Protein AF-A0A6V7KAU5-F1 (afdb_monomer_lite)

Secondary structure (DSSP, 8-state):
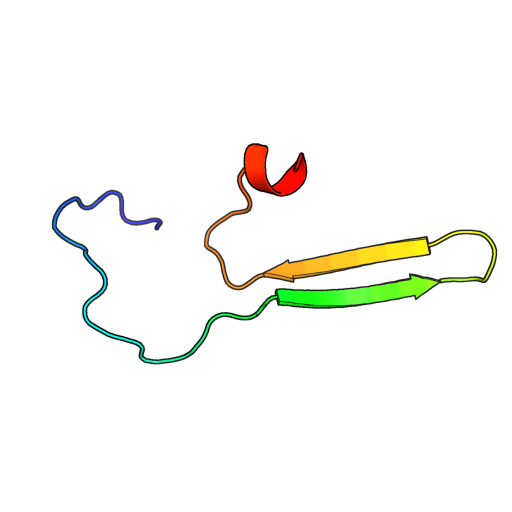--S--TT------SS---EEEEEEE-SS-EEEEEEESSS---HHHHH-

InterPro domains:
  IPR031329 Neutral/alkaline non-lysosomal ceramidase, N-terminal [PF04734] (1-47)

Structure (mmCIF, N/CA/C/O backbone):
data_AF-A0A6V7KAU5-F1
#
_entry.id   AF-A0A6V7KAU5-F1
#
loop_
_atom_site.group_PDB
_atom_site.id
_atom_site.type_symbol
_atom_site.label_atom_id
_atom_site.label_alt_id
_atom_site.label_comp_id
_atom_site.label_asym_id
_atom_site.label_entity_id
_atom_site.label_seq_id
_atom_site.pdbx_PDB_ins_code
_atom_site.Cartn_x
_atom_site.Cartn_y
_atom_site.Cartn_z
_atom_site.occupancy
_atom_site.B_iso_or_equiv
_atom_site.auth_seq_id
_atom_site.auth_comp_id
_atom_site.auth_asym_id
_atom_site.auth_atom_id
_atom_site.pdbx_PDB_model_num
ATOM 1 N N . MET A 1 1 ? 7.208 2.057 -9.041 1.00 93.12 1 MET A N 1
ATOM 2 C CA . MET A 1 1 ? 6.200 2.641 -9.954 1.00 93.12 1 MET A CA 1
ATOM 3 C C . MET A 1 1 ? 6.265 4.154 -9.850 1.00 93.12 1 MET A C 1
ATOM 5 O O . MET A 1 1 ? 6.417 4.637 -8.740 1.00 93.12 1 MET A O 1
ATOM 9 N N . GLY A 1 2 ? 6.211 4.879 -10.970 1.00 96.38 2 GLY A N 1
ATOM 10 C CA . GLY A 1 2 ? 6.245 6.351 -10.986 1.00 96.38 2 GLY A CA 1
ATOM 11 C C . GLY A 1 2 ? 7.066 6.925 -12.143 1.00 96.38 2 GLY A C 1
ATOM 12 O O . GLY A 1 2 ? 6.553 7.705 -12.929 1.00 96.38 2 GLY A O 1
ATOM 13 N N . TYR A 1 3 ? 8.307 6.465 -12.319 1.00 97.44 3 TYR A N 1
ATOM 14 C CA . TYR A 1 3 ? 9.242 7.048 -13.294 1.00 97.44 3 TYR A CA 1
ATOM 15 C C . TYR A 1 3 ? 9.008 6.673 -14.767 1.00 97.44 3 TYR A C 1
ATOM 17 O O . TYR A 1 3 ? 9.755 7.137 -15.620 1.00 97.44 3 TYR A O 1
ATOM 25 N N . ALA A 1 4 ? 8.029 5.813 -15.076 1.00 97.38 4 ALA A N 1
ATOM 26 C CA . ALA A 1 4 ? 7.732 5.347 -16.440 1.00 97.38 4 ALA A CA 1
ATOM 27 C C . ALA A 1 4 ? 8.970 4.855 -17.236 1.00 97.38 4 ALA A C 1
ATOM 29 O O . ALA A 1 4 ? 9.051 5.013 -18.451 1.00 97.38 4 ALA A O 1
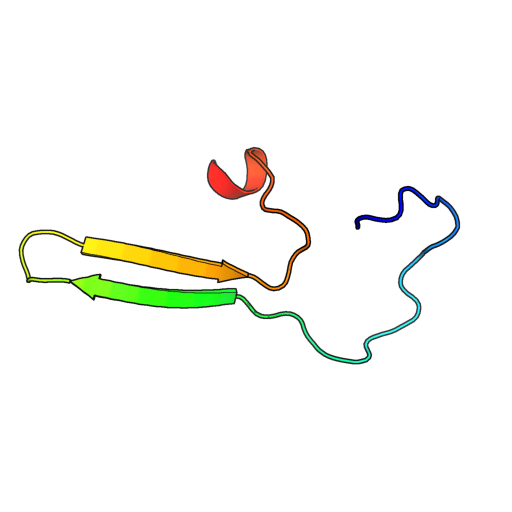ATOM 30 N N . LYS A 1 5 ? 9.947 4.256 -16.542 1.00 98.06 5 LYS A N 1
ATOM 31 C CA . LYS A 1 5 ? 11.237 3.832 -17.096 1.00 98.06 5 LYS A CA 1
ATOM 32 C C . LYS A 1 5 ? 11.335 2.301 -17.128 1.00 98.06 5 LYS A C 1
ATOM 34 O O . LYS A 1 5 ? 11.339 1.659 -16.081 1.00 98.06 5 LYS A O 1
ATOM 39 N N . MET A 1 6 ? 11.410 1.722 -18.328 1.00 97.25 6 MET A N 1
ATOM 40 C CA . MET A 1 6 ? 11.250 0.273 -18.561 1.00 97.25 6 MET A CA 1
ATOM 41 C C . MET A 1 6 ? 12.369 -0.599 -17.976 1.00 97.25 6 MET A C 1
ATOM 43 O O . MET A 1 6 ? 12.138 -1.734 -17.560 1.00 97.25 6 MET A O 1
ATOM 47 N N . ASP A 1 7 ? 13.589 -0.080 -17.938 1.00 97.62 7 ASP A N 1
ATOM 48 C CA . ASP A 1 7 ? 14.770 -0.734 -17.374 1.00 97.62 7 ASP A CA 1
ATOM 49 C C . ASP A 1 7 ? 14.866 -0.581 -15.846 1.00 97.62 7 ASP A C 1
ATOM 51 O O . ASP A 1 7 ? 15.697 -1.233 -15.216 1.00 97.62 7 ASP A O 1
ATOM 55 N N . GLN A 1 8 ? 13.994 0.215 -15.214 1.00 98.12 8 GLN A N 1
ATOM 56 C CA . GLN A 1 8 ? 13.981 0.381 -13.762 1.00 98.12 8 GLN A CA 1
ATOM 57 C C . GLN A 1 8 ? 13.244 -0.776 -13.071 1.00 98.12 8 GLN A C 1
ATOM 59 O O . GLN A 1 8 ? 12.067 -0.687 -12.715 1.00 98.12 8 GLN A O 1
ATOM 64 N N . LYS A 1 9 ? 13.969 -1.872 -12.853 1.00 97.12 9 LYS A N 1
ATOM 65 C CA . LYS A 1 9 ? 13.488 -3.064 -12.141 1.00 97.12 9 LYS A CA 1
ATOM 66 C C . LYS A 1 9 ? 13.974 -3.075 -10.689 1.00 97.12 9 LYS A C 1
ATOM 68 O O . LYS A 1 9 ? 15.025 -2.522 -10.373 1.00 97.12 9 LYS A O 1
ATOM 73 N N . GLY A 1 10 ? 13.208 -3.709 -9.799 1.00 95.12 10 GLY A N 1
ATOM 74 C CA . GLY A 1 10 ? 13.626 -3.911 -8.409 1.00 95.12 10 GLY A CA 1
ATOM 75 C C . GLY A 1 10 ? 14.847 -4.830 -8.337 1.00 95.12 10 GLY A C 1
ATOM 76 O O . GLY A 1 10 ? 14.825 -5.915 -8.909 1.00 95.12 10 GLY A O 1
ATOM 77 N N . ALA A 1 11 ? 15.897 -4.398 -7.639 1.00 97.50 11 ALA A N 1
ATOM 78 C CA . ALA A 1 11 ? 17.163 -5.133 -7.508 1.00 97.50 11 ALA A CA 1
ATOM 79 C C . ALA A 1 11 ? 17.453 -5.594 -6.065 1.00 97.50 11 ALA A C 1
ATOM 81 O O . ALA A 1 11 ? 18.545 -6.059 -5.756 1.00 97.50 11 ALA A O 1
ATOM 82 N N . GLY A 1 12 ? 16.485 -5.432 -5.166 1.00 97.62 12 GLY A N 1
ATOM 83 C CA . GLY A 1 12 ? 16.623 -5.691 -3.738 1.00 97.62 12 GLY A CA 1
ATOM 84 C C . GLY A 1 12 ? 15.677 -4.806 -2.933 1.00 97.62 12 GLY A C 1
ATOM 85 O O . GLY A 1 12 ? 14.888 -4.048 -3.501 1.00 97.62 12 GLY A O 1
ATOM 86 N N . LEU A 1 13 ? 15.759 -4.903 -1.607 1.00 97.44 13 LEU A N 1
ATOM 87 C CA . LEU A 1 13 ? 14.982 -4.082 -0.682 1.00 97.44 13 LEU A CA 1
ATOM 88 C C . LEU A 1 13 ? 15.931 -3.228 0.149 1.00 97.44 13 LEU A C 1
ATOM 90 O O . LEU A 1 13 ? 16.789 -3.763 0.844 1.00 97.44 13 LEU A O 1
ATOM 94 N N . HIS A 1 14 ? 15.752 -1.910 0.098 1.00 97.75 14 HIS A N 1
ATOM 95 C CA . HIS A 1 14 ? 16.378 -1.022 1.074 1.00 97.75 14 HIS A CA 1
ATOM 96 C C . HIS A 1 14 ? 15.575 -1.022 2.381 1.00 97.75 14 HIS A C 1
ATOM 98 O O . HIS A 1 14 ? 16.121 -1.240 3.455 1.00 97.75 14 HIS A O 1
ATOM 104 N N . LEU A 1 15 ? 14.255 -0.857 2.264 1.00 98.12 15 LEU A N 1
ATOM 105 C CA . LEU A 1 15 ? 13.277 -0.953 3.344 1.00 98.12 15 LEU A CA 1
ATOM 106 C C . LEU A 1 15 ? 12.060 -1.752 2.856 1.00 98.12 15 LEU A C 1
ATOM 108 O O . LEU A 1 15 ? 11.890 -1.985 1.656 1.00 98.12 15 LEU A O 1
ATOM 112 N N . ARG A 1 16 ? 11.215 -2.183 3.795 1.00 98.19 16 ARG A N 1
ATOM 113 C CA . ARG A 1 16 ? 9.892 -2.750 3.495 1.00 98.19 16 ARG A CA 1
ATOM 114 C C . ARG A 1 16 ? 8.885 -1.620 3.269 1.00 98.19 16 ARG A C 1
ATOM 116 O O . ARG A 1 16 ? 9.077 -0.529 3.791 1.00 98.19 16 ARG A O 1
ATOM 123 N N . THR A 1 17 ? 7.819 -1.915 2.533 1.00 97.44 17 THR A N 1
ATOM 124 C CA . THR A 1 17 ? 6.639 -1.054 2.425 1.00 97.44 17 THR A CA 1
ATOM 125 C C . THR A 1 17 ? 5.587 -1.472 3.446 1.00 97.44 17 THR A C 1
ATOM 127 O O . THR A 1 17 ? 5.433 -2.662 3.736 1.00 97.44 17 THR A O 1
ATOM 130 N N . PHE A 1 18 ? 4.846 -0.505 3.978 1.00 98.19 18 PHE A N 1
ATOM 131 C CA . PHE A 1 18 ? 3.786 -0.743 4.954 1.00 98.19 18 PHE A CA 1
ATOM 132 C C . PHE A 1 18 ? 2.452 -0.115 4.537 1.00 98.19 18 PHE A C 1
ATOM 134 O O . PHE A 1 18 ? 2.402 0.917 3.864 1.00 98.19 18 PHE A O 1
ATOM 141 N N . ALA A 1 19 ? 1.366 -0.730 5.007 1.00 97.75 19 ALA A N 1
ATOM 142 C CA . ALA A 1 19 ? 0.043 -0.125 5.083 1.00 97.75 19 ALA A CA 1
ATOM 143 C C . ALA A 1 19 ? -0.270 0.151 6.556 1.00 97.75 19 ALA A C 1
ATOM 145 O O . ALA A 1 19 ? -0.108 -0.726 7.405 1.00 97.75 19 ALA A O 1
ATOM 146 N N . ARG A 1 20 ? -0.675 1.380 6.868 1.00 98.25 20 ARG A N 1
ATOM 147 C CA . ARG A 1 20 ? -0.965 1.838 8.228 1.00 98.25 20 ARG A CA 1
ATOM 148 C C . ARG A 1 20 ? -2.399 2.336 8.287 1.00 98.25 20 ARG A C 1
ATOM 150 O O . ARG A 1 20 ? -2.741 3.308 7.615 1.00 98.25 20 ARG A O 1
ATOM 157 N N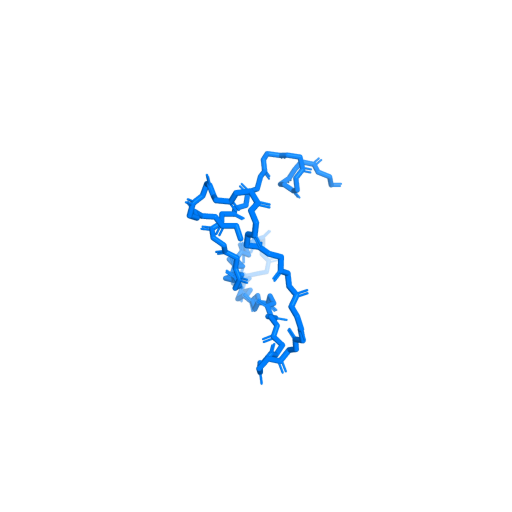 . SER A 1 21 ? -3.226 1.658 9.074 1.00 98.19 21 SER A N 1
ATOM 158 C CA . SER A 1 21 ? -4.637 1.986 9.267 1.00 98.19 21 SER A CA 1
ATOM 159 C C . SER A 1 21 ? -4.849 2.831 10.516 1.00 98.19 21 SER A C 1
ATOM 161 O O . SER A 1 21 ? -4.327 2.516 11.585 1.00 98.19 21 SER A O 1
ATOM 163 N N . PHE A 1 22 ? -5.689 3.845 10.383 1.00 98.38 22 PHE A N 1
ATOM 164 C CA . PHE A 1 22 ? -6.171 4.703 11.451 1.00 98.38 22 PHE A CA 1
ATOM 165 C C . PHE A 1 22 ? -7.682 4.521 11.507 1.00 98.38 22 PHE A C 1
ATOM 167 O O . PHE A 1 22 ? -8.385 4.829 10.543 1.00 98.38 22 PHE A O 1
ATOM 174 N N . ILE A 1 23 ? -8.158 3.946 12.606 1.00 98.25 23 ILE A N 1
ATOM 175 C CA . ILE A 1 23 ? -9.567 3.613 12.798 1.00 98.25 23 ILE A CA 1
ATOM 176 C C . ILE A 1 23 ? -10.158 4.655 13.737 1.00 98.25 23 ILE A C 1
ATOM 178 O O . ILE A 1 23 ? -9.628 4.877 14.825 1.00 98.25 23 ILE A O 1
ATOM 182 N N . VAL A 1 24 ? -11.242 5.281 13.295 1.00 98.31 24 VAL A N 1
ATOM 183 C CA . VAL A 1 24 ? -12.071 6.181 14.094 1.00 98.31 24 VAL A CA 1
ATOM 184 C C . VAL A 1 24 ? -13.448 5.538 14.182 1.00 98.31 24 VAL A C 1
ATOM 186 O O . VAL A 1 24 ? -14.045 5.213 13.158 1.00 98.31 24 VAL A O 1
ATOM 189 N N . ASP A 1 25 ? -13.905 5.288 15.400 1.00 98.19 25 ASP A N 1
ATOM 190 C CA . ASP A 1 25 ? -15.137 4.558 15.689 1.00 98.19 25 ASP A CA 1
ATOM 191 C C . ASP A 1 25 ? -15.801 5.215 16.899 1.00 98.19 25 ASP A C 1
ATOM 193 O O . ASP A 1 25 ? -15.130 5.442 17.912 1.00 98.19 25 ASP A O 1
ATOM 197 N N . ASP A 1 26 ? -17.078 5.565 16.772 1.00 97.50 26 ASP A N 1
ATOM 198 C CA . ASP A 1 26 ? -17.879 6.172 17.840 1.00 97.50 26 ASP A CA 1
ATOM 199 C C . ASP A 1 26 ? -18.904 5.204 18.461 1.00 97.50 26 ASP A C 1
ATOM 201 O O . ASP A 1 26 ? -19.610 5.573 19.399 1.00 97.50 26 ASP A O 1
ATOM 205 N N . GLY A 1 27 ? -18.937 3.948 18.000 1.00 97.38 27 GLY A N 1
ATOM 206 C CA . GLY A 1 27 ? -19.880 2.915 18.424 1.00 97.38 27 GLY A CA 1
ATOM 207 C C . GLY A 1 27 ? -21.122 2.776 17.537 1.00 97.38 27 GLY A C 1
ATOM 208 O O . GLY A 1 27 ? -21.800 1.752 17.639 1.00 97.38 27 GLY A O 1
ATOM 209 N N . GLU A 1 28 ? -21.400 3.738 16.652 1.00 98.06 28 GLU A N 1
ATOM 210 C CA . GLU A 1 28 ? -22.491 3.687 15.666 1.00 98.06 28 GLU A CA 1
ATOM 211 C C . GLU A 1 28 ? -21.943 3.638 14.232 1.00 98.06 28 GLU A C 1
ATOM 213 O O . GLU A 1 28 ? -22.375 2.807 13.426 1.00 98.06 28 GLU A O 1
ATOM 218 N N . GLU A 1 29 ? -20.942 4.468 13.929 1.00 97.88 29 GLU A N 1
ATOM 219 C CA . GLU A 1 29 ? -20.277 4.551 12.634 1.00 97.88 29 GLU A CA 1
ATOM 220 C C . GLU A 1 29 ? -18.763 4.328 12.751 1.00 97.88 29 GLU A C 1
ATOM 222 O O . GLU A 1 29 ? -18.097 4.693 13.722 1.00 97.88 29 GLU A O 1
ATOM 227 N N . ARG A 1 30 ? -18.184 3.733 11.700 1.00 98.00 30 ARG A N 1
ATOM 228 C CA . ARG A 1 30 ? -16.741 3.508 11.600 1.00 98.00 30 ARG A CA 1
ATOM 229 C C . ARG A 1 30 ? -16.171 4.143 10.347 1.00 98.00 30 ARG A C 1
ATOM 231 O O . ARG 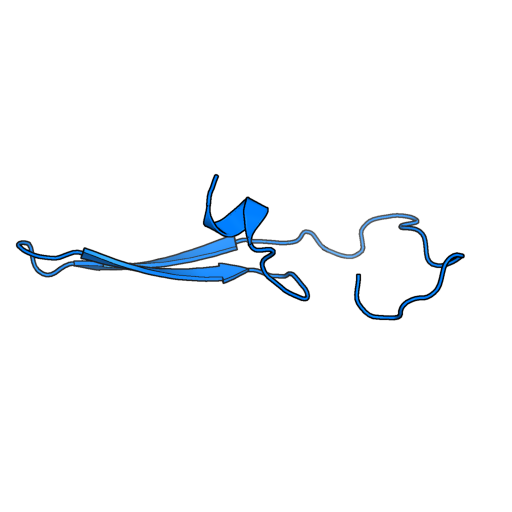A 1 30 ? -16.552 3.805 9.227 1.00 98.00 30 ARG A O 1
ATOM 238 N N . PHE A 1 31 ? -15.146 4.957 10.548 1.00 97.88 31 PHE A N 1
ATOM 239 C CA . PHE A 1 31 ? -14.302 5.496 9.497 1.00 97.88 31 PHE A CA 1
ATOM 240 C C . PHE A 1 31 ? -12.898 4.891 9.578 1.00 97.88 31 PHE A C 1
ATOM 242 O O . PHE A 1 31 ? -12.290 4.801 10.646 1.00 97.88 31 PHE A O 1
ATOM 249 N N . VAL A 1 32 ? -12.357 4.484 8.429 1.00 98.06 32 VAL A N 1
ATOM 250 C CA . VAL A 1 32 ? -10.996 3.950 8.336 1.00 98.06 32 VAL A CA 1
ATOM 251 C C . VAL A 1 32 ? -10.219 4.731 7.290 1.00 98.06 32 VAL A C 1
ATOM 253 O O . VAL A 1 32 ? -10.554 4.716 6.106 1.00 98.06 32 VAL A O 1
ATOM 256 N N . PHE A 1 33 ? -9.138 5.369 7.727 1.00 97.81 33 PHE A N 1
ATOM 257 C CA . PHE A 1 33 ? -8.135 5.945 6.841 1.00 97.81 33 PHE A CA 1
ATOM 258 C C . PHE A 1 33 ? -6.924 5.018 6.773 1.00 97.81 33 PHE A C 1
ATOM 260 O O . PHE A 1 33 ? -6.388 4.611 7.802 1.00 97.81 33 PHE A O 1
ATOM 267 N N . VAL A 1 34 ? -6.466 4.689 5.566 1.00 97.75 34 VAL A N 1
ATOM 268 C CA . VAL A 1 34 ? -5.277 3.854 5.369 1.00 97.75 34 VAL A CA 1
ATOM 269 C C . VAL A 1 34 ? -4.234 4.643 4.593 1.00 97.75 34 VAL A C 1
ATOM 271 O O . VAL A 1 34 ? -4.446 5.006 3.439 1.00 97.75 34 VAL A O 1
ATOM 274 N N . SER A 1 35 ? -3.088 4.878 5.228 1.00 97.62 35 SER A N 1
ATOM 275 C CA . SER A 1 35 ? -1.895 5.393 4.561 1.00 97.62 35 SER A CA 1
ATOM 276 C C . SER A 1 35 ? -1.052 4.222 4.070 1.00 97.62 35 SER A C 1
ATOM 278 O O . SER A 1 35 ? -0.743 3.308 4.837 1.00 97.62 35 SER A O 1
ATOM 280 N N . VAL A 1 36 ? -0.685 4.228 2.791 1.00 97.38 36 VAL A N 1
ATOM 281 C CA . VAL A 1 36 ? 0.068 3.141 2.157 1.00 97.38 36 VAL A CA 1
ATOM 282 C C . VAL A 1 36 ? 1.323 3.709 1.519 1.00 97.38 36 VAL A C 1
ATOM 284 O O . VAL 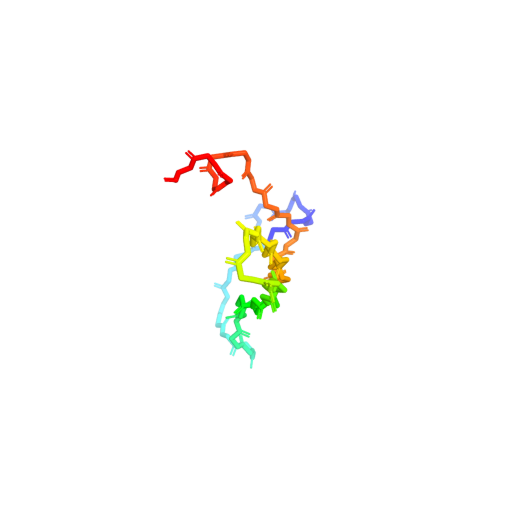A 1 36 ? 1.265 4.700 0.796 1.00 97.38 36 VAL A O 1
ATOM 287 N N . GLU A 1 37 ? 2.456 3.047 1.737 1.00 97.69 37 GLU A N 1
ATOM 288 C CA . GLU A 1 37 ? 3.724 3.362 1.073 1.00 97.69 37 GLU A CA 1
ATOM 289 C C . GLU A 1 37 ? 3.731 2.817 -0.360 1.00 97.69 37 GLU A C 1
ATOM 291 O O . GLU A 1 37 ? 4.446 1.879 -0.714 1.00 97.69 37 GLU A O 1
ATOM 296 N N . SER A 1 38 ? 2.886 3.417 -1.190 1.00 95.25 38 SER A N 1
ATOM 297 C CA . SER A 1 38 ? 2.793 3.193 -2.626 1.00 95.25 38 SER A CA 1
ATOM 298 C C . SER A 1 38 ? 2.728 4.545 -3.323 1.00 95.25 38 SER A C 1
ATOM 300 O O . SER A 1 38 ? 2.298 5.533 -2.735 1.00 95.25 38 SER A O 1
ATOM 302 N N . ALA A 1 39 ? 3.124 4.587 -4.595 1.00 95.56 39 ALA A N 1
ATOM 303 C CA . ALA A 1 39 ? 2.948 5.787 -5.404 1.00 95.56 39 ALA A CA 1
ATOM 304 C C . ALA A 1 39 ? 1.466 6.180 -5.479 1.00 95.56 39 ALA A C 1
ATOM 306 O O . ALA A 1 39 ? 1.146 7.338 -5.271 1.00 95.56 39 ALA A O 1
ATOM 307 N N . MET A 1 40 ? 0.583 5.207 -5.737 1.00 95.56 40 MET A N 1
ATOM 308 C CA . MET A 1 40 ? -0.870 5.380 -5.839 1.00 95.56 40 MET A CA 1
ATOM 309 C C . MET A 1 40 ? -1.598 4.108 -5.372 1.00 95.56 40 MET A C 1
ATOM 311 O O . MET A 1 40 ? -0.989 3.035 -5.281 1.00 95.56 40 MET A O 1
ATOM 315 N N . ILE A 1 41 ? -2.913 4.210 -5.161 1.00 96.00 41 ILE A N 1
ATOM 316 C CA . ILE A 1 41 ? -3.826 3.066 -5.020 1.00 96.00 41 ILE A CA 1
ATOM 317 C C . ILE A 1 41 ? -4.628 2.930 -6.315 1.00 96.00 41 ILE A C 1
ATOM 319 O O . ILE A 1 41 ? -5.378 3.832 -6.683 1.00 96.00 41 ILE A O 1
ATOM 323 N N . GLY A 1 42 ? -4.434 1.818 -7.026 1.00 94.44 42 GLY A N 1
ATOM 324 C CA . GLY A 1 42 ? -5.188 1.520 -8.245 1.00 94.44 42 GLY A CA 1
ATOM 325 C C . GLY A 1 42 ? -6.661 1.237 -7.946 1.00 94.44 42 GLY A C 1
ATOM 326 O O . GLY A 1 42 ? -6.995 0.767 -6.858 1.00 94.44 42 GLY A O 1
ATOM 327 N N . HIS A 1 43 ? -7.543 1.490 -8.918 1.00 95.56 43 HIS A N 1
ATOM 328 C CA . HIS A 1 43 ? -8.979 1.230 -8.762 1.00 95.56 43 HIS A CA 1
ATOM 329 C C . HIS A 1 43 ? -9.271 -0.238 -8.425 1.00 95.56 43 HIS A C 1
ATOM 331 O O . HIS A 1 43 ? -10.078 -0.503 -7.537 1.00 95.56 43 HIS A O 1
ATOM 337 N N . ASP A 1 44 ? -8.548 -1.166 -9.051 1.00 94.44 44 ASP A N 1
ATOM 338 C CA . ASP A 1 44 ? -8.691 -2.603 -8.800 1.00 94.44 44 ASP A CA 1
ATOM 339 C C . ASP A 1 44 ? -8.296 -2.979 -7.367 1.00 94.44 44 ASP A C 1
ATOM 341 O O . ASP A 1 44 ? -8.921 -3.839 -6.765 1.00 94.44 44 ASP A O 1
ATOM 345 N N . ILE A 1 45 ? -7.310 -2.288 -6.780 1.00 93.06 45 ILE A N 1
ATOM 346 C CA . ILE A 1 45 ? -6.917 -2.497 -5.377 1.00 93.06 45 ILE A CA 1
ATOM 347 C C . ILE A 1 45 ? -7.969 -1.932 -4.421 1.00 93.06 45 ILE A C 1
ATOM 349 O O . ILE A 1 45 ? -8.213 -2.513 -3.373 1.00 93.06 45 ILE A O 1
ATOM 353 N N . ARG A 1 46 ? -8.589 -0.795 -4.763 1.00 92.50 46 ARG A N 1
ATOM 354 C CA . ARG A 1 46 ? -9.675 -0.210 -3.962 1.00 92.50 46 ARG A CA 1
ATOM 355 C C . ARG A 1 46 ? -10.937 -1.083 -3.979 1.00 92.50 46 ARG A C 1
ATOM 357 O O . ARG A 1 46 ? -11.684 -1.057 -3.008 1.00 92.50 46 ARG A O 1
ATOM 364 N N . SER A 1 47 ? -11.214 -1.730 -5.108 1.00 93.31 47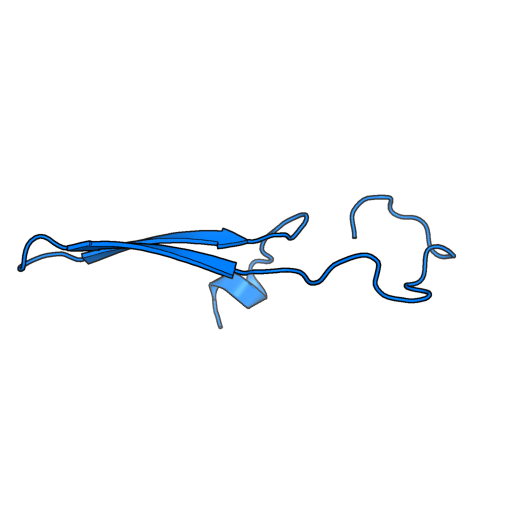 SER A N 1
ATOM 365 C CA . SER A 1 47 ? -12.505 -2.381 -5.373 1.00 93.31 47 SER A CA 1
ATOM 366 C C . SER A 1 47 ? -12.506 -3.890 -5.110 1.00 93.31 47 SER A C 1
ATOM 368 O O . SER A 1 47 ? -13.579 -4.487 -5.157 1.00 93.31 47 SER A O 1
ATOM 370 N N . ALA A 1 48 ? -11.331 -4.488 -4.887 1.00 71.50 48 ALA A N 1
ATOM 371 C CA . ALA A 1 48 ? -11.164 -5.875 -4.449 1.00 71.50 48 ALA A CA 1
ATOM 372 C C . ALA A 1 48 ? -11.549 -6.052 -2.974 1.00 71.50 48 ALA A C 1
ATOM 374 O O . ALA A 1 48 ? -12.098 -7.130 -2.657 1.00 71.50 48 ALA A O 1
#

Sequence (48 aa):
MGYAKMDQKGAGLHLRTFARSFIVDDGEERFVFVSVESAMIGHDIRSA

pLDDT: mean 96.4, std 3.96, range [71.5, 98.38]

Radius of gyration: 15.59 Å; chains: 1; bounding box: 40×13×37 Å

Foldseek 3Di:
DPPPDPPPDDPDDPDDWDKDWDWDDPPPDIDIDIDTPDPDQDPVNVVD

Organism: NCBI:txid1563983